Protein AF-A0A2V7F1G9-F1 (afdb_monomer_lite)

Foldseek 3Di:
DADCQLCQFQPQLQWADDDPHIAGQPVRDPPPCRSQVRRPVNPDDDLVGDDPVCNVVVVVNVVVCVVPPPGGGDDDD

Radius of gyration: 11.7 Å; chains: 1; bounding box: 22×32×27 Å

pLDDT: mean 95.84, std 5.37, range [59.81, 98.44]

Sequence (77 aa):
MKDKACVEVCPVDCIYEGDTMLFIHPDECIDCGACEPVCPVKAIFAEDETPDQWKNFIELNKQFFKDHPGVKPATKS

Structure (mmCIF, N/CA/C/O backbone):
data_AF-A0A2V7F1G9-F1
#
_entry.id   AF-A0A2V7F1G9-F1
#
loop_
_atom_site.group_PDB
_atom_site.id
_atom_site.type_symbol
_atom_site.label_atom_id
_atom_site.label_alt_id
_atom_site.label_comp_id
_atom_site.label_asym_id
_atom_site.label_entity_id
_atom_site.label_seq_id
_atom_site.pdbx_PDB_ins_code
_atom_site.Cartn_x
_atom_site.Cartn_y
_atom_site.Cartn_z
_atom_site.occupancy
_atom_site.B_iso_or_equiv
_atom_site.auth_seq_id
_atom_site.auth_comp_id
_atom_site.auth_asym_id
_atom_site.auth_atom_id
_atom_site.pdbx_PDB_model_num
ATOM 1 N N . MET A 1 1 ? 11.810 11.251 5.385 1.00 59.81 1 MET A N 1
ATOM 2 C CA . MET A 1 1 ? 10.682 11.798 4.603 1.00 59.81 1 MET A CA 1
ATOM 3 C C . MET A 1 1 ? 10.114 10.649 3.786 1.00 59.81 1 MET A C 1
ATOM 5 O O . MET A 1 1 ? 10.908 9.974 3.144 1.00 59.81 1 MET A O 1
ATOM 9 N N . LYS A 1 2 ? 8.812 10.354 3.899 1.00 75.56 2 LYS A N 1
ATOM 10 C CA . LYS A 1 2 ? 8.135 9.336 3.077 1.00 75.56 2 LYS A CA 1
ATOM 11 C C . LYS A 1 2 ? 7.611 10.028 1.825 1.00 75.56 2 LYS A C 1
ATOM 13 O O . LYS A 1 2 ? 7.012 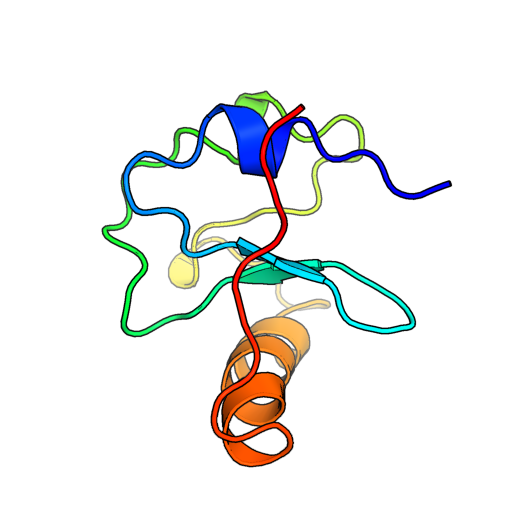11.094 1.944 1.00 75.56 2 LYS A O 1
ATOM 18 N N . ASP A 1 3 ? 7.867 9.449 0.661 1.00 88.38 3 ASP A N 1
ATOM 19 C CA . ASP A 1 3 ? 7.246 9.917 -0.573 1.00 88.38 3 ASP A CA 1
ATOM 20 C C . ASP A 1 3 ? 5.764 9.506 -0.581 1.00 88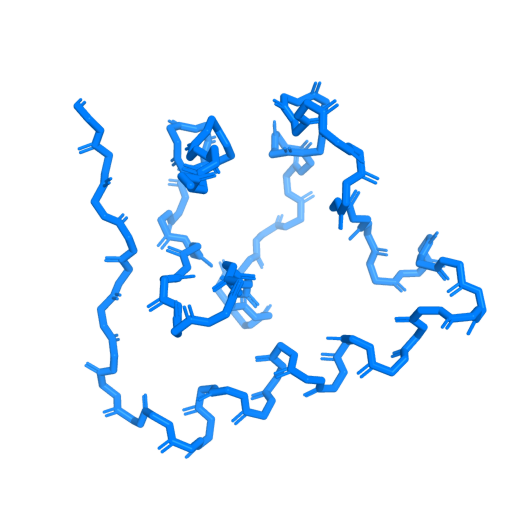.38 3 ASP A C 1
ATOM 22 O O . ASP A 1 3 ? 5.436 8.381 -0.195 1.00 88.38 3 ASP A O 1
ATOM 26 N N . LYS A 1 4 ? 4.876 10.428 -0.964 1.00 93.31 4 LYS A N 1
ATOM 27 C CA . LYS A 1 4 ? 3.417 10.237 -0.967 1.00 93.31 4 LYS A CA 1
ATOM 28 C C . LYS A 1 4 ? 2.812 10.283 -2.374 1.00 93.31 4 LYS A C 1
ATOM 30 O O . LYS A 1 4 ? 1.597 10.361 -2.494 1.00 93.31 4 LYS A O 1
ATOM 35 N N . ALA A 1 5 ? 3.607 10.163 -3.440 1.00 96.12 5 ALA A N 1
ATOM 36 C CA . ALA A 1 5 ? 3.102 10.183 -4.818 1.00 96.12 5 ALA A CA 1
ATOM 37 C C . ALA A 1 5 ? 2.010 9.129 -5.079 1.00 96.12 5 ALA A C 1
ATOM 39 O O . ALA A 1 5 ? 1.059 9.379 -5.813 1.00 96.12 5 ALA A O 1
ATOM 40 N N . CYS A 1 6 ? 2.106 7.964 -4.432 1.00 97.50 6 CYS A N 1
ATOM 41 C CA . CYS A 1 6 ? 1.074 6.930 -4.495 1.00 97.50 6 CYS A CA 1
ATOM 42 C C . CYS A 1 6 ? -0.280 7.382 -3.912 1.00 97.50 6 CYS A C 1
ATOM 44 O O . CYS A 1 6 ? -1.319 6.985 -4.437 1.00 97.50 6 CYS A O 1
ATOM 46 N N . VAL A 1 7 ? -0.275 8.227 -2.872 1.00 97.69 7 VAL A N 1
ATOM 47 C CA . VAL A 1 7 ? -1.484 8.787 -2.240 1.00 97.69 7 VAL A CA 1
ATOM 48 C C . VAL A 1 7 ? -2.223 9.690 -3.225 1.00 97.69 7 VAL A C 1
ATOM 50 O O . VAL A 1 7 ? -3.439 9.589 -3.352 1.00 97.69 7 VAL A O 1
ATOM 53 N N . GLU A 1 8 ? -1.491 10.505 -3.988 1.00 97.00 8 GLU A N 1
ATOM 54 C CA . GLU A 1 8 ? -2.065 11.458 -4.950 1.00 97.00 8 GLU A CA 1
ATOM 55 C C . GLU A 1 8 ? -2.866 10.780 -6.067 1.00 97.00 8 GLU A C 1
ATOM 57 O O . GLU A 1 8 ? -3.875 11.310 -6.532 1.00 97.00 8 GLU A O 1
ATOM 62 N N . VAL A 1 9 ? -2.441 9.587 -6.486 1.00 97.75 9 VAL A N 1
ATOM 63 C CA . VAL A 1 9 ? -3.038 8.880 -7.628 1.00 97.75 9 VAL A CA 1
ATOM 64 C C . VAL A 1 9 ? -4.050 7.810 -7.231 1.00 97.75 9 VAL A C 1
ATOM 66 O O . VAL A 1 9 ? -4.723 7.268 -8.106 1.00 97.75 9 VAL A O 1
ATOM 69 N N . CYS A 1 10 ? -4.177 7.484 -5.940 1.00 98.44 10 CYS A N 1
ATOM 70 C CA . CYS A 1 10 ? -5.141 6.487 -5.487 1.00 98.44 10 CYS A CA 1
ATOM 71 C C . CYS A 1 10 ? -6.581 7.017 -5.671 1.00 98.44 10 CYS A C 1
ATOM 73 O O . CYS A 1 10 ? -6.932 8.042 -5.080 1.00 98.44 10 CYS A O 1
ATOM 75 N N . PRO A 1 11 ? -7.440 6.356 -6.471 1.00 98.00 11 PRO A N 1
ATOM 76 C CA . PRO A 1 11 ? -8.783 6.861 -6.770 1.00 98.00 11 PRO A CA 1
ATOM 77 C C . PRO A 1 11 ? -9.794 6.643 -5.637 1.00 98.00 11 PRO A C 1
ATOM 79 O O . PRO A 1 11 ? -10.852 7.265 -5.644 1.00 98.00 11 PRO A O 1
ATOM 82 N N . VAL A 1 12 ? -9.482 5.756 -4.692 1.00 98.12 12 VAL A N 1
ATOM 83 C CA . VAL A 1 12 ? -10.366 5.338 -3.590 1.00 98.12 12 VAL A CA 1
ATOM 84 C C . VAL A 1 12 ? -9.796 5.689 -2.214 1.00 98.12 12 VAL A C 1
ATOM 86 O O . VAL A 1 12 ? -10.321 5.240 -1.207 1.00 98.12 12 VAL A O 1
ATOM 89 N N . ASP A 1 13 ? -8.717 6.478 -2.176 1.00 97.88 13 ASP A N 1
ATOM 90 C CA . ASP A 1 13 ? -8.056 6.937 -0.948 1.00 97.88 13 ASP A CA 1
ATOM 91 C C . ASP A 1 13 ? -7.685 5.800 0.030 1.00 97.88 13 ASP A C 1
ATOM 93 O O . ASP A 1 13 ? -7.664 5.990 1.238 1.00 97.88 13 ASP A O 1
ATOM 97 N N . CYS A 1 14 ? -7.323 4.617 -0.479 1.00 98.19 14 CYS A N 1
ATOM 98 C CA . CYS A 1 14 ? -7.043 3.430 0.340 1.00 98.19 14 CYS A CA 1
ATOM 99 C C . CYS A 1 14 ? -5.578 3.324 0.824 1.00 98.19 14 CYS A C 1
ATOM 101 O O . CYS A 1 14 ? -5.103 2.227 1.129 1.00 98.19 14 CYS A O 1
ATOM 103 N N . ILE A 1 15 ? -4.821 4.430 0.843 1.00 98.25 15 ILE A N 1
ATOM 104 C CA . ILE A 1 15 ? -3.422 4.464 1.307 1.00 98.25 15 ILE A CA 1
ATOM 105 C C . ILE A 1 15 ? -3.345 5.195 2.641 1.00 98.25 15 ILE A C 1
ATOM 107 O O . ILE A 1 15 ? -3.807 6.325 2.776 1.00 98.25 15 ILE A O 1
ATOM 111 N N . TYR A 1 16 ? -2.711 4.560 3.618 1.00 98.06 16 TYR A N 1
ATOM 112 C CA . TYR A 1 16 ? -2.676 4.979 5.012 1.00 98.06 16 TYR A CA 1
ATOM 113 C C . TYR A 1 16 ? -1.246 5.205 5.474 1.00 98.06 16 TYR A C 1
ATOM 115 O O . TYR A 1 16 ? -0.322 4.509 5.057 1.00 98.06 16 TYR A O 1
ATOM 123 N N . GLU A 1 17 ? -1.052 6.177 6.359 1.00 96.69 17 GLU A N 1
ATOM 124 C CA . GLU A 1 17 ? 0.256 6.465 6.935 1.00 96.69 17 GLU A CA 1
ATOM 125 C C . GLU A 1 17 ? 0.376 5.840 8.324 1.00 96.69 17 GLU A C 1
ATOM 127 O O . GLU A 1 17 ? -0.326 6.238 9.249 1.00 96.69 17 GLU A O 1
ATOM 132 N N . GLY A 1 18 ? 1.281 4.869 8.471 1.00 94.50 18 GLY A N 1
ATOM 133 C CA . GLY A 1 18 ? 1.740 4.413 9.783 1.00 94.50 18 GLY A CA 1
ATOM 134 C C . GLY A 1 18 ? 3.099 5.010 10.131 1.00 94.50 18 GLY A C 1
ATOM 135 O O . GLY A 1 18 ? 3.653 5.806 9.373 1.00 94.50 18 GLY A O 1
ATOM 136 N N . ASP A 1 19 ? 3.684 4.603 11.256 1.00 92.56 19 ASP A N 1
ATOM 137 C CA . ASP A 1 19 ? 4.918 5.214 11.770 1.00 92.56 19 ASP A CA 1
ATOM 138 C C . ASP A 1 19 ? 6.128 4.988 10.854 1.00 92.56 19 ASP A C 1
ATOM 140 O O . ASP A 1 19 ? 6.889 5.918 10.567 1.00 92.56 19 ASP A O 1
ATOM 144 N N . THR A 1 20 ? 6.279 3.777 10.318 1.00 90.56 20 THR A N 1
ATOM 145 C CA . THR A 1 20 ? 7.467 3.360 9.554 1.00 90.56 20 THR A CA 1
ATOM 146 C C . THR A 1 20 ? 7.272 3.421 8.041 1.00 90.56 20 THR A C 1
ATOM 148 O O . THR A 1 20 ? 8.192 3.809 7.323 1.00 90.56 20 THR A O 1
ATOM 151 N N . MET A 1 21 ? 6.076 3.100 7.548 1.00 95.06 21 MET A N 1
ATOM 152 C CA . MET A 1 21 ? 5.762 3.000 6.120 1.00 95.06 21 MET A CA 1
ATOM 153 C C . MET A 1 21 ? 4.317 3.419 5.823 1.00 95.06 21 MET A C 1
ATOM 155 O O . MET A 1 21 ? 3.559 3.760 6.733 1.00 95.06 21 MET A O 1
ATOM 159 N N . LEU A 1 22 ? 3.966 3.434 4.536 1.00 97.38 22 LEU A N 1
ATOM 160 C CA . LEU A 1 22 ? 2.583 3.543 4.084 1.00 97.38 22 LEU A CA 1
ATOM 161 C C . LEU A 1 22 ? 1.983 2.140 3.931 1.00 97.38 22 LEU A C 1
ATOM 163 O O . LEU A 1 22 ? 2.706 1.199 3.601 1.00 97.38 22 LEU A O 1
ATOM 167 N N . PHE A 1 23 ? 0.678 2.027 4.150 1.00 98.12 23 PHE A N 1
ATOM 168 C CA . PHE A 1 23 ? -0.085 0.784 4.071 1.00 98.12 23 PHE A CA 1
ATOM 169 C C . PHE A 1 23 ? -1.227 0.920 3.063 1.00 98.12 23 PHE A C 1
ATOM 171 O O . PHE A 1 23 ? -1.855 1.973 2.987 1.00 98.12 23 PHE A O 1
ATOM 178 N N . ILE A 1 24 ? -1.500 -0.134 2.299 1.00 98.44 24 ILE A N 1
ATOM 179 C CA . ILE A 1 24 ? -2.621 -0.215 1.356 1.00 98.44 24 ILE A CA 1
ATOM 180 C C . ILE A 1 24 ? -3.724 -1.046 2.012 1.00 98.44 24 ILE A C 1
ATOM 182 O O . ILE A 1 24 ? -3.466 -2.178 2.427 1.00 98.44 24 ILE A O 1
ATOM 186 N N . HIS A 1 25 ? -4.939 -0.502 2.111 1.00 98.25 25 HIS A N 1
ATOM 187 C CA . HIS A 1 25 ? -6.077 -1.240 2.657 1.00 98.25 25 HIS A CA 1
ATOM 188 C C . HIS A 1 25 ? -6.568 -2.289 1.648 1.00 98.25 25 HIS A C 1
ATOM 190 O O . HIS A 1 25 ? -7.082 -1.915 0.594 1.00 98.25 25 HIS A O 1
ATOM 196 N N . PRO A 1 26 ? -6.455 -3.595 1.951 1.00 96.25 26 PRO A N 1
ATOM 197 C CA . PRO A 1 26 ? -6.728 -4.659 0.984 1.00 96.25 26 PRO A CA 1
ATOM 198 C C . PRO A 1 26 ? -8.205 -4.723 0.582 1.00 96.25 26 PRO A C 1
ATOM 200 O O . PRO A 1 26 ? -8.498 -4.934 -0.584 1.00 96.25 26 PRO A O 1
ATOM 203 N N . ASP A 1 27 ? -9.130 -4.476 1.516 1.00 96.38 27 ASP A N 1
ATOM 204 C CA . ASP A 1 27 ? -10.571 -4.541 1.215 1.00 96.38 27 ASP A CA 1
ATOM 205 C C . ASP A 1 27 ? -11.121 -3.280 0.519 1.00 96.38 27 ASP A C 1
ATOM 207 O O . ASP A 1 27 ? -12.229 -3.305 -0.011 1.00 96.38 27 ASP A O 1
ATOM 211 N N . GLU A 1 28 ? -10.379 -2.168 0.537 1.00 97.88 28 GLU A N 1
ATOM 212 C CA . GLU A 1 28 ? -10.775 -0.918 -0.132 1.00 97.88 28 GLU A CA 1
ATOM 213 C C . GLU A 1 28 ? -10.065 -0.749 -1.478 1.00 97.88 28 GLU A C 1
ATOM 215 O O . GLU A 1 28 ? -10.566 -0.050 -2.361 1.00 97.88 28 GLU A O 1
ATOM 220 N N . CYS A 1 29 ? -8.894 -1.374 -1.644 1.00 98.25 29 CYS A N 1
ATOM 221 C CA . CYS A 1 29 ? -8.170 -1.401 -2.903 1.00 98.25 29 CYS A CA 1
ATOM 222 C C . CYS A 1 29 ? -9.031 -2.047 -3.994 1.00 98.25 29 CYS A C 1
ATOM 224 O O . CYS A 1 29 ? -9.616 -3.108 -3.812 1.00 98.25 29 CYS A O 1
ATOM 226 N N . ILE A 1 30 ? -9.083 -1.394 -5.154 1.00 98.19 30 ILE A N 1
ATOM 227 C CA 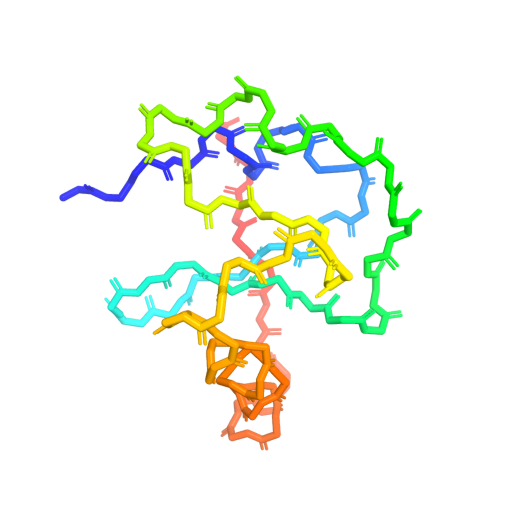. ILE A 1 30 ? -9.848 -1.845 -6.326 1.00 98.19 30 ILE A CA 1
ATOM 228 C C . ILE A 1 30 ? -8.943 -2.340 -7.463 1.00 98.19 30 ILE A C 1
ATOM 230 O O . ILE A 1 30 ? -9.352 -2.333 -8.622 1.00 98.19 30 ILE A O 1
ATOM 234 N N . ASP A 1 31 ? -7.684 -2.655 -7.151 1.00 97.75 31 ASP A N 1
ATOM 235 C CA . ASP A 1 31 ? -6.685 -3.203 -8.080 1.00 97.75 31 ASP A CA 1
ATOM 236 C C . ASP A 1 31 ? -6.495 -2.394 -9.378 1.00 97.75 31 ASP A C 1
ATOM 238 O O . ASP A 1 31 ? -6.252 -2.925 -10.457 1.00 97.75 31 ASP A O 1
ATOM 242 N N . CYS A 1 32 ? -6.585 -1.062 -9.285 1.00 98.19 32 CYS A N 1
ATOM 243 C CA . CYS A 1 32 ? -6.467 -0.180 -10.454 1.00 98.19 32 CYS A CA 1
ATOM 244 C C . CYS A 1 32 ? -5.029 0.004 -10.982 1.00 98.19 32 CYS A C 1
ATOM 246 O O . CYS A 1 32 ? -4.851 0.562 -12.063 1.00 98.19 32 CYS A O 1
ATOM 248 N N . GLY A 1 33 ? -4.006 -0.376 -10.205 1.00 97.31 33 GLY A N 1
ATOM 249 C CA . GLY A 1 33 ? -2.588 -0.276 -10.583 1.00 97.31 33 GLY A CA 1
ATOM 250 C C . GLY A 1 33 ? -1.994 1.141 -10.656 1.00 97.31 33 GLY A C 1
ATOM 251 O O . GLY A 1 33 ? -0.812 1.293 -10.942 1.00 97.31 33 GLY A O 1
ATOM 252 N N . ALA A 1 34 ? -2.760 2.203 -10.376 1.00 98.12 34 ALA A N 1
ATOM 253 C CA . ALA A 1 34 ? -2.297 3.585 -10.563 1.00 98.12 34 ALA A CA 1
ATOM 254 C C . ALA A 1 34 ? -1.103 3.979 -9.669 1.00 98.12 34 ALA A C 1
ATOM 256 O O . ALA A 1 34 ? -0.271 4.796 -10.062 1.00 98.12 34 ALA A O 1
ATOM 257 N N . CYS A 1 35 ? -1.016 3.409 -8.466 1.00 98.19 35 CYS A N 1
ATOM 258 C CA . CYS A 1 35 ? -0.002 3.745 -7.466 1.00 98.19 35 CYS A CA 1
ATOM 259 C C . CYS A 1 35 ? 1.374 3.107 -7.722 1.00 98.19 35 CYS A C 1
ATOM 261 O O . CYS A 1 35 ? 2.384 3.660 -7.286 1.00 98.19 35 CYS A O 1
ATOM 263 N N . GLU A 1 36 ? 1.435 1.982 -8.437 1.00 98.00 36 GLU A N 1
ATOM 264 C CA . GLU A 1 36 ? 2.677 1.261 -8.727 1.00 98.00 36 GLU A CA 1
ATOM 265 C C . GLU A 1 36 ? 3.690 2.094 -9.539 1.00 98.00 36 GLU A C 1
ATOM 267 O O . GLU A 1 36 ? 4.801 2.314 -9.040 1.00 98.00 36 GLU A O 1
ATOM 272 N N . PRO A 1 37 ? 3.357 2.625 -10.736 1.00 97.50 37 PRO A N 1
ATOM 273 C CA . PRO A 1 37 ? 4.341 3.291 -11.592 1.00 97.50 37 PRO A CA 1
ATOM 274 C C . PRO A 1 37 ? 4.854 4.616 -11.018 1.00 97.50 37 PRO A C 1
ATOM 276 O O . PRO A 1 37 ? 5.906 5.096 -11.439 1.00 97.50 37 PRO A O 1
ATOM 279 N N . VAL A 1 38 ? 4.127 5.218 -10.070 1.00 97.25 38 VAL A N 1
ATOM 280 C CA . VAL A 1 38 ? 4.512 6.493 -9.448 1.00 97.25 38 VAL A CA 1
ATOM 281 C C . VAL A 1 38 ? 5.361 6.318 -8.194 1.00 97.25 38 VAL A C 1
ATOM 283 O O . VAL A 1 38 ? 5.909 7.300 -7.700 1.00 97.25 38 VAL A O 1
ATOM 286 N N . CYS A 1 39 ? 5.485 5.098 -7.659 1.00 96.88 39 CYS A N 1
ATOM 287 C CA . CYS A 1 39 ? 6.298 4.850 -6.475 1.00 96.88 39 CYS A CA 1
ATOM 288 C C . CYS A 1 39 ? 7.794 4.980 -6.828 1.00 96.88 39 CYS A C 1
ATOM 290 O O . CYS A 1 39 ? 8.341 4.101 -7.503 1.00 96.88 39 CYS A O 1
ATOM 292 N N . PRO A 1 40 ? 8.514 6.011 -6.343 1.00 95.25 40 PRO A N 1
ATOM 293 C CA . PRO A 1 40 ? 9.892 6.272 -6.775 1.00 95.25 40 PRO A CA 1
ATOM 294 C C . PRO A 1 40 ? 10.874 5.172 -6.358 1.00 95.25 40 PRO A C 1
ATOM 296 O O . PRO A 1 40 ? 11.921 4.995 -6.978 1.00 95.25 40 PRO A O 1
ATOM 299 N N . VAL A 1 41 ? 10.531 4.422 -5.308 1.00 94.81 41 VAL A N 1
ATOM 300 C CA . VAL A 1 41 ? 11.329 3.310 -4.776 1.00 94.81 41 VAL A CA 1
ATOM 301 C C . VAL A 1 41 ? 10.813 1.939 -5.216 1.00 94.81 41 VAL A C 1
ATOM 303 O O . VAL A 1 41 ? 11.370 0.935 -4.785 1.00 94.81 41 VAL A O 1
ATOM 306 N N . LYS A 1 42 ? 9.779 1.886 -6.074 1.00 95.88 42 LYS A N 1
ATOM 307 C CA . LYS A 1 42 ? 9.201 0.644 -6.620 1.00 95.88 42 LYS A CA 1
ATOM 308 C C . LYS A 1 42 ? 8.843 -0.380 -5.533 1.00 95.88 42 LYS A C 1
ATOM 310 O O . LYS A 1 42 ? 9.252 -1.534 -5.595 1.00 95.88 42 LYS A O 1
ATOM 315 N N . ALA A 1 43 ? 8.131 0.079 -4.504 1.00 96.62 43 ALA A N 1
ATOM 316 C CA . ALA A 1 43 ? 7.777 -0.724 -3.330 1.00 96.62 43 ALA A CA 1
ATOM 317 C C . ALA A 1 43 ? 6.334 -1.261 -3.346 1.00 96.62 43 ALA A C 1
ATOM 319 O O . ALA A 1 43 ? 5.938 -1.953 -2.413 1.00 96.62 43 ALA A O 1
ATOM 320 N N . ILE A 1 44 ? 5.545 -0.918 -4.365 1.00 97.88 44 ILE A N 1
ATOM 321 C CA . ILE A 1 44 ? 4.148 -1.336 -4.506 1.00 97.88 44 ILE A CA 1
ATOM 322 C C . ILE A 1 44 ? 4.094 -2.440 -5.558 1.00 97.88 44 ILE A C 1
ATOM 324 O O . ILE A 1 44 ? 4.703 -2.294 -6.611 1.00 97.88 44 ILE A O 1
ATOM 328 N N . PHE A 1 45 ? 3.374 -3.516 -5.254 1.00 98.06 45 PHE A N 1
ATOM 329 C CA . PHE A 1 45 ? 3.174 -4.676 -6.119 1.00 98.06 45 PHE A CA 1
ATOM 330 C C . PHE A 1 45 ? 1.713 -5.111 -6.020 1.00 98.06 45 PHE A C 1
ATOM 332 O O . PHE A 1 45 ? 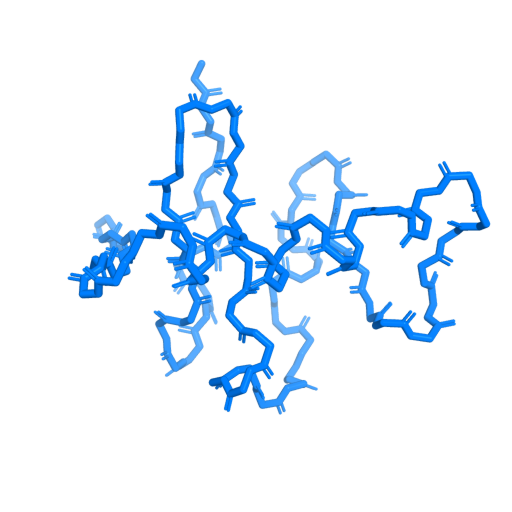1.099 -4.936 -4.962 1.00 98.06 45 PHE A O 1
ATOM 339 N N . ALA A 1 46 ? 1.177 -5.718 -7.079 1.00 97.12 46 ALA A N 1
ATOM 340 C CA . ALA A 1 46 ? -0.029 -6.528 -6.949 1.00 97.12 46 ALA A CA 1
ATOM 341 C C . ALA A 1 46 ? 0.228 -7.710 -5.987 1.00 97.12 46 ALA A C 1
ATOM 343 O O . ALA A 1 46 ? 1.370 -8.159 -5.818 1.00 97.12 46 ALA A O 1
ATOM 344 N N . GLU A 1 47 ? -0.819 -8.206 -5.316 1.00 95.62 47 GLU A N 1
ATOM 345 C CA . GLU A 1 47 ? -0.671 -9.260 -4.293 1.00 95.62 47 GLU A CA 1
ATOM 346 C C . GLU A 1 47 ? -0.027 -10.532 -4.881 1.00 95.62 47 GLU A C 1
ATOM 348 O O . GLU A 1 47 ? 0.845 -11.140 -4.255 1.00 95.62 47 GLU A O 1
ATOM 353 N N . ASP A 1 48 ? -0.396 -10.898 -6.109 1.00 96.12 48 ASP A N 1
ATOM 354 C CA . ASP A 1 48 ? 0.109 -12.059 -6.849 1.00 96.12 48 ASP A CA 1
ATOM 355 C C . ASP A 1 48 ? 1.485 -11.843 -7.502 1.00 96.12 48 ASP A C 1
ATOM 357 O O . ASP 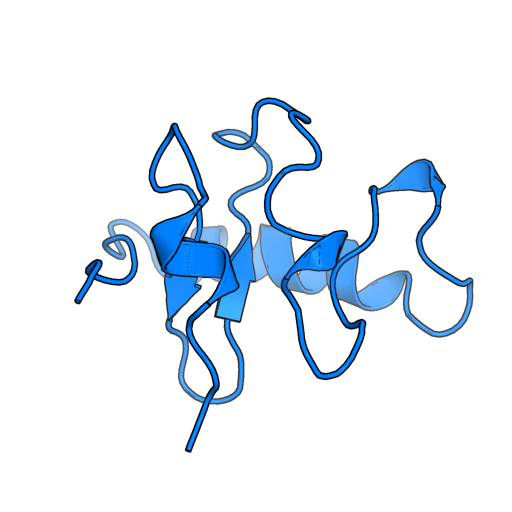A 1 48 ? 2.216 -12.811 -7.730 1.00 96.12 48 ASP A O 1
ATOM 361 N N . GLU A 1 49 ? 1.877 -10.591 -7.733 1.00 97.19 49 GLU A N 1
ATOM 362 C CA . GLU A 1 49 ? 3.180 -10.208 -8.296 1.00 97.19 49 GLU A CA 1
ATOM 363 C C . GLU A 1 49 ? 4.232 -9.868 -7.227 1.00 97.19 49 GLU A C 1
ATOM 365 O O . GLU A 1 49 ? 5.391 -9.584 -7.543 1.00 97.19 49 GLU A O 1
ATOM 370 N N . THR A 1 50 ? 3.862 -9.923 -5.945 1.00 97.31 50 THR A N 1
ATOM 371 C CA . THR A 1 50 ? 4.775 -9.617 -4.840 1.00 97.31 50 THR A CA 1
ATOM 372 C C . THR A 1 50 ? 5.940 -10.622 -4.795 1.00 97.31 50 THR A C 1
ATOM 374 O O . THR A 1 50 ? 5.707 -11.830 -4.646 1.00 97.31 50 THR A O 1
ATOM 377 N N . PRO A 1 51 ? 7.210 -10.161 -4.850 1.00 97.94 51 PRO A N 1
ATOM 378 C CA . PRO A 1 51 ? 8.374 -11.041 -4.768 1.00 97.94 51 PRO A CA 1
ATOM 379 C C . PRO A 1 51 ? 8.374 -11.918 -3.513 1.00 97.94 51 PRO A C 1
ATOM 381 O O . PRO A 1 51 ? 8.032 -11.452 -2.427 1.00 97.94 51 PRO A O 1
ATOM 384 N N . ASP A 1 52 ? 8.844 -13.165 -3.629 1.00 97.69 52 ASP A N 1
ATOM 385 C CA . ASP A 1 52 ? 8.809 -14.156 -2.537 1.00 97.69 52 ASP A CA 1
ATOM 386 C C . ASP A 1 52 ? 9.398 -13.641 -1.216 1.00 97.69 52 ASP A C 1
ATOM 388 O O . ASP A 1 52 ? 8.827 -13.855 -0.147 1.00 97.69 52 ASP A O 1
ATOM 392 N N . GLN A 1 53 ? 10.509 -12.907 -1.292 1.00 97.75 53 GLN A N 1
ATOM 393 C CA . GLN A 1 53 ? 11.187 -12.312 -0.135 1.00 97.75 53 GLN A CA 1
ATOM 394 C C . GLN A 1 53 ? 10.364 -11.240 0.603 1.00 97.75 53 GLN A C 1
ATOM 396 O O . GLN A 1 53 ? 10.718 -10.886 1.725 1.00 97.75 53 GLN A O 1
ATOM 401 N N . TRP A 1 54 ? 9.298 -10.715 -0.009 1.00 97.88 54 TRP A N 1
ATOM 402 C CA . TRP A 1 54 ? 8.455 -9.642 0.529 1.00 97.88 54 TRP A CA 1
ATOM 403 C C . TRP A 1 54 ? 6.993 -10.054 0.723 1.00 97.88 54 TRP A C 1
ATOM 405 O O . TRP A 1 54 ? 6.179 -9.233 1.140 1.00 97.88 54 TRP A O 1
ATOM 415 N N . LYS A 1 55 ? 6.638 -11.326 0.505 1.00 96.88 55 LYS A N 1
ATOM 416 C CA . LYS A 1 55 ? 5.265 -11.824 0.721 1.00 96.88 55 LYS A CA 1
ATOM 417 C C . LYS A 1 55 ? 4.747 -11.598 2.145 1.00 96.88 55 LYS A C 1
ATOM 419 O O . LYS A 1 55 ? 3.546 -11.465 2.350 1.00 96.88 55 LYS A O 1
ATOM 424 N N . ASN A 1 56 ? 5.635 -11.488 3.133 1.00 97.75 56 ASN A N 1
ATOM 425 C CA . ASN A 1 56 ? 5.264 -11.144 4.507 1.00 97.75 56 ASN A CA 1
ATOM 426 C C . ASN A 1 56 ? 4.626 -9.745 4.633 1.00 97.75 56 ASN A C 1
ATOM 428 O O . ASN A 1 56 ? 3.868 -9.511 5.573 1.00 97.75 56 ASN A O 1
ATOM 432 N N . PHE A 1 57 ? 4.893 -8.822 3.702 1.00 97.75 57 PHE A N 1
ATOM 433 C CA . PHE A 1 57 ? 4.287 -7.490 3.715 1.00 97.75 57 PHE A CA 1
ATOM 434 C C . PHE A 1 57 ? 2.799 -7.506 3.362 1.00 97.75 57 PHE A C 1
ATOM 436 O O . PHE A 1 57 ? 2.085 -6.594 3.771 1.00 97.75 57 PHE A O 1
ATOM 443 N N . ILE A 1 58 ? 2.308 -8.540 2.674 1.00 97.81 58 ILE A N 1
ATOM 444 C CA . ILE A 1 58 ? 0.878 -8.699 2.381 1.00 97.81 58 ILE A CA 1
ATOM 445 C C . ILE A 1 58 ? 0.098 -8.808 3.698 1.00 97.81 58 ILE A C 1
ATOM 447 O O . ILE A 1 58 ? -0.842 -8.049 3.937 1.00 97.81 58 ILE A O 1
ATOM 451 N N . GLU A 1 59 ? 0.538 -9.694 4.599 1.00 97.44 59 GLU A N 1
ATOM 452 C CA . GLU A 1 59 ? -0.086 -9.818 5.920 1.00 97.44 59 GLU A CA 1
ATOM 453 C C . GLU A 1 59 ? 0.189 -8.590 6.788 1.00 97.44 59 GLU A C 1
ATOM 455 O O . GLU A 1 59 ? -0.690 -8.177 7.533 1.00 97.44 59 GLU A O 1
ATOM 460 N N . LEU A 1 60 ? 1.358 -7.951 6.671 1.00 97.81 60 LEU A N 1
ATOM 461 C CA . LEU A 1 60 ? 1.643 -6.725 7.423 1.00 97.81 60 LEU A CA 1
ATOM 462 C C . LEU A 1 60 ? 0.660 -5.593 7.074 1.00 97.81 60 LEU A C 1
ATOM 464 O O . LEU A 1 60 ? 0.183 -4.904 7.975 1.00 97.81 60 LEU A O 1
ATOM 468 N N . ASN A 1 61 ? 0.323 -5.430 5.789 1.00 97.94 61 ASN A N 1
ATOM 469 C CA . ASN A 1 61 ? -0.701 -4.481 5.348 1.00 97.94 61 ASN A CA 1
ATOM 470 C C . ASN A 1 61 ? -2.069 -4.836 5.936 1.00 97.94 61 ASN A C 1
ATOM 472 O O . ASN A 1 61 ? -2.707 -3.974 6.530 1.00 97.94 61 ASN A O 1
ATOM 476 N N . LYS A 1 62 ? -2.485 -6.107 5.860 1.00 97.50 62 LYS A N 1
ATOM 477 C CA . LYS A 1 62 ? -3.743 -6.598 6.458 1.00 97.50 62 LYS A CA 1
ATOM 478 C C . LYS A 1 62 ? -3.791 -6.358 7.974 1.00 97.50 62 LYS A C 1
ATOM 480 O O . LYS A 1 62 ? -4.797 -5.888 8.505 1.00 97.50 62 LYS A O 1
ATOM 485 N N . GLN A 1 63 ? -2.709 -6.672 8.680 1.00 97.94 63 GLN A N 1
ATOM 486 C CA . GLN A 1 63 ? -2.636 -6.610 10.137 1.00 97.94 63 GLN A CA 1
ATOM 487 C C . GLN A 1 63 ? -2.676 -5.172 10.663 1.00 97.94 63 GLN A C 1
ATOM 489 O O . GLN A 1 63 ? -3.312 -4.927 11.687 1.00 97.94 63 GLN A O 1
ATOM 494 N N . PHE A 1 64 ? -2.091 -4.213 9.939 1.00 98.06 64 PHE A N 1
ATOM 495 C CA . PHE A 1 64 ? -2.115 -2.801 10.324 1.00 98.06 64 PHE A CA 1
ATOM 496 C C . PHE A 1 64 ? -3.536 -2.299 10.637 1.00 98.06 64 PHE A C 1
ATOM 498 O O . PHE A 1 64 ? -3.737 -1.646 11.660 1.00 98.06 64 PHE A O 1
ATOM 505 N N . PHE A 1 65 ? -4.534 -2.667 9.827 1.00 97.19 65 PHE A N 1
ATOM 506 C CA . PHE A 1 65 ? -5.928 -2.232 10.005 1.00 97.19 65 PHE A CA 1
ATOM 507 C C . PHE A 1 65 ? -6.671 -2.968 11.122 1.00 97.19 65 PHE A C 1
ATOM 509 O O . PHE A 1 65 ? -7.587 -2.407 11.724 1.00 97.19 65 PHE A O 1
ATOM 516 N N . LYS A 1 66 ? -6.255 -4.199 11.447 1.00 96.88 66 LYS A N 1
ATOM 517 C CA . LYS A 1 66 ? -6.750 -4.913 12.634 1.00 96.88 66 LYS A CA 1
ATOM 518 C C . LYS A 1 66 ? -6.249 -4.240 13.915 1.00 96.88 66 LYS A C 1
ATOM 520 O O . LYS A 1 66 ? -7.006 -4.120 14.876 1.00 96.88 66 LYS A O 1
ATOM 525 N N . ASP A 1 67 ? -5.000 -3.779 13.906 1.00 97.31 67 ASP A N 1
ATOM 526 C CA . ASP A 1 67 ? -4.351 -3.163 15.068 1.00 97.31 67 ASP A CA 1
ATOM 527 C C . ASP A 1 67 ? -4.735 -1.684 15.255 1.00 97.31 67 ASP A C 1
ATOM 529 O O . ASP A 1 67 ? -4.688 -1.171 16.374 1.00 97.31 67 ASP A O 1
ATOM 533 N N . HIS A 1 68 ? -5.151 -1.002 14.183 1.00 96.88 68 HIS A N 1
ATOM 534 C CA . HIS A 1 68 ? -5.494 0.425 14.182 1.00 96.88 68 HIS A CA 1
ATOM 535 C C . HIS A 1 68 ? -6.934 0.660 13.696 1.00 96.88 68 HIS A C 1
ATOM 537 O O . HIS A 1 68 ? -7.150 1.262 12.638 1.00 96.88 68 HIS A O 1
ATOM 543 N N . PRO A 1 69 ? -7.953 0.214 14.452 1.00 94.69 69 PRO A N 1
ATOM 544 C CA . PRO A 1 69 ? -9.343 0.396 14.055 1.00 94.69 69 PRO A CA 1
ATOM 545 C C . PRO A 1 69 ? -9.695 1.887 13.950 1.00 94.69 69 PRO A C 1
ATOM 547 O O . PRO A 1 69 ? -9.450 2.670 14.869 1.00 94.69 69 PRO A O 1
ATOM 550 N N . GLY A 1 70 ? -10.301 2.284 12.829 1.00 94.00 70 GLY A N 1
ATOM 551 C CA . GLY A 1 70 ? -10.723 3.669 12.588 1.00 94.00 70 GLY A CA 1
ATOM 552 C C . GLY A 1 70 ? -9.593 4.635 12.215 1.00 94.00 70 GLY A C 1
ATOM 553 O O . GLY A 1 70 ? -9.813 5.851 12.227 1.00 94.00 70 GLY A O 1
ATOM 554 N N . VAL A 1 71 ? -8.401 4.124 11.883 1.00 97.19 71 VAL A N 1
ATOM 555 C CA . VAL A 1 71 ? -7.348 4.923 11.242 1.00 97.19 71 VAL A CA 1
ATOM 556 C C . VAL A 1 71 ? -7.896 5.592 9.978 1.00 97.19 71 VAL A C 1
ATOM 558 O O . VAL A 1 71 ? -8.760 5.045 9.294 1.00 97.19 71 VAL A O 1
ATOM 561 N N . LYS A 1 72 ? -7.435 6.810 9.691 1.00 97.12 72 LYS A N 1
ATOM 562 C CA . LYS A 1 72 ? -7.866 7.576 8.515 1.00 97.12 72 LYS A CA 1
ATO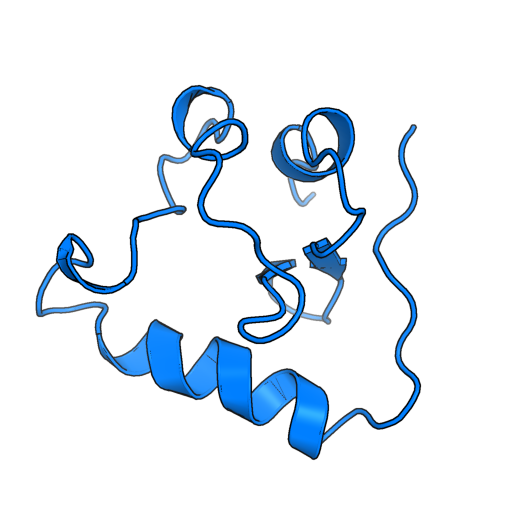M 563 C C . LYS A 1 72 ? -6.829 7.469 7.396 1.00 97.12 72 LYS A C 1
ATOM 565 O O . LYS A 1 72 ? -5.640 7.391 7.717 1.00 97.12 72 LYS A O 1
ATOM 570 N N . PRO A 1 73 ? -7.255 7.518 6.122 1.00 97.06 73 PRO A N 1
ATOM 571 C CA . PRO A 1 73 ? -6.342 7.601 4.991 1.00 97.06 73 PRO A CA 1
ATOM 572 C C . PRO A 1 73 ? -5.325 8.731 5.112 1.00 97.06 73 PRO A C 1
ATOM 574 O O . PRO A 1 73 ? -5.576 9.758 5.752 1.00 97.06 73 PRO A O 1
ATOM 577 N N . ALA A 1 74 ? -4.190 8.561 4.442 1.00 96.50 74 ALA A N 1
ATOM 578 C CA . ALA A 1 74 ? -3.243 9.638 4.228 1.00 96.50 74 ALA A CA 1
ATOM 579 C C . ALA A 1 74 ? -3.886 10.734 3.362 1.00 96.50 74 ALA A C 1
ATOM 581 O O . ALA A 1 74 ? -4.531 10.458 2.354 1.00 96.50 74 ALA A O 1
ATOM 582 N N . THR A 1 75 ? -3.693 11.993 3.748 1.00 92.75 75 THR A N 1
ATOM 583 C CA . THR A 1 75 ? -4.221 13.134 2.995 1.00 92.75 75 THR A CA 1
ATOM 584 C C . THR A 1 75 ? -3.411 13.362 1.717 1.00 92.75 75 THR A C 1
ATOM 586 O O . THR A 1 75 ? -2.178 13.365 1.770 1.00 92.75 75 THR A O 1
ATOM 589 N N . LYS A 1 76 ? -4.113 13.602 0.604 1.00 92.19 76 LYS A N 1
ATOM 590 C CA . LYS A 1 76 ? -3.553 14.178 -0.628 1.00 92.19 76 LYS A CA 1
ATOM 591 C C . LYS A 1 76 ? -3.059 15.608 -0.381 1.00 92.19 76 LYS A C 1
ATOM 593 O O . LYS A 1 76 ? -3.565 16.286 0.521 1.00 92.19 76 LYS A O 1
ATOM 598 N N . SER A 1 77 ? -2.054 16.030 -1.136 1.00 82.38 77 SER A N 1
ATOM 599 C CA . SER A 1 77 ? -1.356 17.313 -0.962 1.00 82.38 77 SER A CA 1
ATOM 600 C C . SER A 1 77 ? -2.051 18.481 -1.653 1.00 82.38 77 SER A C 1
ATOM 602 O O . SER A 1 77 ? -2.777 18.263 -2.647 1.00 82.38 77 SER A O 1
#

Secondary structure (DSSP, 8-state):
----HHHHH-TT--EEE-SSSEEE-TTT-----TTTTT-TT-----TTTS-GGGTHHHHHHHHHHHHSTTPPPPPP-